Protein AF-A0A497H923-F1 (afdb_monomer_lite)

pLDDT: mean 84.77, std 17.76, range [47.97, 98.25]

Sequence (146 aa):
MKRLTSLCVLVMLLLGALPVISSTEPDKLASDEGIQRIYVIFTSHIDTGFDHPMDEMQQWCKDIIDDAINRCKEYDDFRWTIENIWQLKCWLNKMQEPKKVNELFDLIREGRIDVGAAWDDIYASFLGYEGINRLLYPGKQIEETY

Structure (mmCIF, N/CA/C/O backbone):
data_AF-A0A497H923-F1
#
_entry.id   AF-A0A497H923-F1
#
loop_
_atom_site.group_PDB
_atom_site.id
_atom_site.type_symbol
_atom_site.label_atom_id
_atom_site.label_alt_id
_atom_site.label_comp_id
_atom_site.label_asym_id
_atom_site.label_entity_id
_atom_site.label_seq_id
_atom_site.pdbx_PDB_ins_code
_atom_site.Cartn_x
_atom_site.Cartn_y
_atom_site.Cartn_z
_atom_site.occupancy
_atom_site.B_iso_or_equiv
_atom_site.auth_seq_id
_atom_site.auth_comp_id
_atom_site.auth_asym_id
_atom_site.auth_atom_id
_atom_site.pdbx_PDB_model_num
ATOM 1 N N . MET A 1 1 ? 15.533 -89.797 18.710 1.00 57.50 1 MET A N 1
ATOM 2 C CA . MET A 1 1 ? 15.211 -88.843 17.620 1.00 57.50 1 MET A CA 1
ATOM 3 C C . MET A 1 1 ? 13.724 -88.476 17.521 1.00 57.50 1 MET A C 1
ATOM 5 O O . MET A 1 1 ? 13.453 -87.300 17.366 1.00 57.50 1 MET A O 1
ATOM 9 N N . LYS A 1 2 ? 12.752 -89.392 17.696 1.00 51.22 2 LYS A N 1
ATOM 10 C CA . LYS A 1 2 ? 11.305 -89.058 17.615 1.00 51.22 2 LYS A CA 1
ATOM 11 C C . LYS A 1 2 ? 10.727 -88.215 18.774 1.00 51.22 2 LYS A C 1
ATOM 13 O O . LYS A 1 2 ? 9.666 -87.627 18.623 1.00 51.22 2 LYS A O 1
ATOM 18 N N . ARG A 1 3 ? 11.402 -88.147 19.931 1.00 52.16 3 ARG A N 1
ATOM 19 C CA . ARG A 1 3 ? 10.944 -87.351 21.093 1.00 52.16 3 ARG A CA 1
ATOM 20 C C . ARG A 1 3 ? 11.373 -85.879 21.048 1.00 52.16 3 ARG A C 1
ATOM 22 O O . ARG A 1 3 ? 10.702 -85.049 21.641 1.00 52.16 3 ARG A O 1
ATOM 29 N N . LEU A 1 4 ? 12.442 -85.558 20.314 1.00 49.44 4 LEU A N 1
ATOM 30 C CA . LEU A 1 4 ? 12.930 -84.181 20.174 1.00 49.44 4 LEU A CA 1
ATOM 31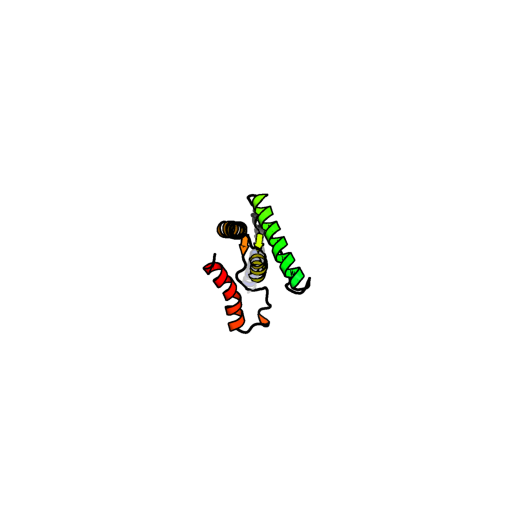 C C . LEU A 1 4 ? 12.114 -83.408 19.125 1.00 49.44 4 LEU A C 1
ATOM 33 O O . LEU A 1 4 ? 11.753 -82.259 19.342 1.00 49.44 4 LEU A O 1
ATOM 37 N N . THR A 1 5 ? 11.726 -84.078 18.036 1.00 51.25 5 THR A N 1
ATOM 38 C CA . THR A 1 5 ? 10.844 -83.509 17.006 1.00 51.25 5 THR A CA 1
ATOM 39 C C . THR A 1 5 ? 9.437 -83.219 17.533 1.00 51.25 5 THR A C 1
ATOM 41 O O . THR A 1 5 ? 8.846 -82.212 17.161 1.00 51.25 5 THR A O 1
ATOM 44 N N . SER A 1 6 ? 8.919 -84.040 18.454 1.00 51.62 6 SER A N 1
ATOM 45 C CA . SER A 1 6 ? 7.596 -83.823 19.058 1.00 51.62 6 SER A CA 1
ATOM 46 C C . SER A 1 6 ? 7.557 -82.626 20.020 1.00 51.62 6 SER A C 1
ATOM 48 O O . SER A 1 6 ? 6.507 -82.008 20.170 1.00 51.62 6 SER A O 1
ATOM 50 N N . LEU A 1 7 ? 8.689 -82.279 20.646 1.00 50.59 7 LEU A N 1
ATOM 51 C CA . LEU A 1 7 ? 8.796 -81.125 21.544 1.00 50.59 7 LEU A CA 1
ATOM 52 C C . LEU A 1 7 ? 8.870 -79.808 20.753 1.00 50.59 7 LEU A C 1
ATOM 54 O O . LEU A 1 7 ? 8.223 -78.833 21.121 1.00 50.59 7 LEU A O 1
ATOM 58 N N . CYS A 1 8 ? 9.586 -79.797 19.623 1.00 52.06 8 CYS A N 1
ATOM 59 C CA . CYS A 1 8 ? 9.678 -78.617 18.759 1.00 52.06 8 CYS A CA 1
ATOM 60 C C . CYS A 1 8 ? 8.332 -78.252 18.111 1.00 52.06 8 CYS A C 1
ATOM 62 O O . CYS A 1 8 ? 8.020 -77.071 17.998 1.00 52.06 8 CYS A O 1
ATOM 64 N N . VAL A 1 9 ? 7.509 -79.240 17.740 1.00 55.53 9 VAL A N 1
ATOM 65 C CA . VAL A 1 9 ? 6.177 -78.987 17.156 1.00 55.53 9 VAL A CA 1
ATOM 66 C C . VAL A 1 9 ? 5.191 -78.453 18.204 1.00 55.53 9 VAL A C 1
ATOM 68 O O . VAL A 1 9 ? 4.413 -77.553 17.902 1.00 55.53 9 VAL A O 1
ATOM 71 N N . LEU A 1 10 ? 5.261 -78.931 19.454 1.00 50.81 10 LEU A N 1
ATOM 72 C CA . LEU A 1 10 ? 4.401 -78.439 20.538 1.00 50.81 10 LEU A CA 1
ATOM 73 C C . LEU A 1 10 ? 4.759 -77.000 20.956 1.00 50.81 10 LEU A C 1
ATOM 75 O O . LEU A 1 10 ? 3.869 -76.196 21.214 1.00 50.81 10 LEU A O 1
ATOM 79 N N . VAL A 1 11 ? 6.052 -76.657 20.972 1.00 55.25 11 VAL A N 1
ATOM 80 C CA . VAL A 1 11 ? 6.526 -75.295 21.275 1.00 55.25 11 VAL A CA 1
ATOM 81 C C . VAL A 1 11 ? 6.145 -74.313 20.162 1.00 55.25 11 VAL A C 1
ATOM 83 O O . VAL A 1 11 ? 5.712 -73.206 20.467 1.00 55.25 11 VAL A O 1
ATOM 86 N N . MET A 1 12 ? 6.201 -74.718 18.886 1.00 53.22 12 MET A N 1
ATOM 87 C CA . MET A 1 12 ? 5.733 -73.864 17.783 1.00 53.22 12 MET A CA 1
ATOM 88 C C . MET A 1 12 ? 4.211 -73.650 17.788 1.00 53.22 12 MET A C 1
ATOM 90 O O . MET A 1 12 ? 3.757 -72.558 17.462 1.00 53.22 12 MET A O 1
ATOM 94 N N . LEU A 1 13 ? 3.421 -74.646 18.204 1.00 52.50 13 LEU A N 1
ATOM 95 C CA . LEU A 1 13 ? 1.963 -74.504 18.334 1.00 52.50 13 LEU A CA 1
ATOM 96 C C . LEU A 1 13 ? 1.551 -73.643 19.541 1.00 52.50 13 LEU A C 1
ATOM 98 O O . LEU A 1 13 ? 0.549 -72.939 19.464 1.00 52.50 13 LEU A O 1
ATOM 102 N N . LEU A 1 14 ? 2.330 -73.646 20.628 1.00 51.44 14 LEU A N 1
ATOM 103 C CA . LEU A 1 14 ? 2.076 -72.808 21.808 1.00 51.44 14 LEU A CA 1
ATOM 104 C C . LEU A 1 14 ? 2.549 -71.352 21.634 1.00 51.44 14 LEU A C 1
ATOM 106 O O . LEU A 1 14 ? 1.973 -70.456 22.241 1.00 51.44 14 LEU A O 1
ATOM 110 N N . LEU A 1 15 ? 3.541 -71.094 20.775 1.00 50.94 15 LEU A N 1
ATOM 111 C CA . LEU A 1 15 ? 3.985 -69.735 20.423 1.00 50.94 15 LEU A CA 1
ATOM 112 C C . LEU A 1 15 ? 3.085 -69.048 19.378 1.00 50.94 15 LEU A C 1
ATOM 114 O O . LEU A 1 15 ? 3.096 -67.825 19.285 1.00 50.94 15 LEU A O 1
ATOM 118 N N . GLY A 1 16 ? 2.289 -69.809 18.618 1.00 48.31 16 GLY A N 1
ATOM 119 C CA . GLY A 1 16 ? 1.352 -69.284 17.614 1.00 48.31 16 GLY A CA 1
ATOM 120 C C . GLY A 1 16 ? -0.028 -68.880 18.148 1.00 48.31 16 GLY A C 1
ATOM 121 O O . GLY A 1 16 ? -0.862 -68.431 17.368 1.00 48.31 16 GLY A O 1
ATOM 122 N N . ALA A 1 17 ? -0.286 -69.048 19.450 1.00 52.94 17 ALA A N 1
ATOM 123 C CA . ALA A 1 17 ? -1.584 -68.786 20.082 1.00 52.94 17 ALA A CA 1
ATOM 124 C C . ALA A 1 17 ? -1.549 -67.632 21.098 1.00 52.94 17 ALA A C 1
ATOM 126 O O . ALA A 1 17 ? -2.431 -67.525 21.950 1.00 52.94 17 ALA A O 1
ATOM 127 N N . LEU A 1 18 ? -0.546 -66.754 21.021 1.00 50.72 18 LEU A N 1
ATOM 128 C CA . LEU A 1 18 ? -0.678 -65.449 21.655 1.00 50.72 18 LEU A CA 1
ATOM 129 C C . LEU A 1 18 ? -1.705 -64.664 20.836 1.00 50.72 18 LEU A C 1
ATOM 131 O O . LEU A 1 18 ? -1.521 -64.551 19.620 1.00 50.72 18 LEU A O 1
ATOM 135 N N . PRO A 1 19 ? -2.783 -64.131 21.442 1.00 50.75 19 PRO A N 1
ATOM 136 C CA . PRO A 1 19 ? -3.566 -63.140 20.739 1.00 50.75 19 PRO A CA 1
ATOM 137 C C . PRO A 1 19 ? -2.570 -62.056 20.348 1.00 50.75 19 PRO A C 1
ATOM 139 O O . PRO A 1 19 ? -1.863 -61.515 21.203 1.00 50.75 19 PRO A O 1
ATOM 142 N N . VAL A 1 20 ? -2.477 -61.768 19.051 1.00 50.72 20 VAL A N 1
ATOM 143 C CA . VAL A 1 20 ? -2.022 -60.453 18.632 1.00 50.72 20 VAL A CA 1
ATOM 144 C C . VAL A 1 20 ? -3.014 -59.533 19.319 1.00 50.72 20 VAL A C 1
ATOM 146 O O . VAL A 1 20 ? -4.157 -59.401 18.882 1.00 50.72 20 VAL A O 1
ATOM 149 N N . ILE A 1 21 ? -2.614 -58.993 20.471 1.00 48.75 21 ILE A N 1
ATOM 150 C CA . ILE A 1 21 ? -3.208 -57.787 21.008 1.00 48.75 21 ILE A CA 1
ATOM 151 C C . ILE A 1 21 ? -2.898 -56.801 19.905 1.00 48.75 21 ILE A C 1
ATOM 153 O O . ILE A 1 21 ? -1.799 -56.260 19.808 1.00 48.75 21 ILE A O 1
ATOM 157 N N . SER A 1 22 ? -3.840 -56.703 18.975 1.00 47.97 22 SER A N 1
ATOM 158 C CA . SER A 1 22 ? -3.916 -55.590 18.077 1.00 47.97 22 SER A CA 1
ATOM 159 C C . SER A 1 22 ? -4.091 -54.430 19.031 1.00 47.97 22 SER A C 1
ATOM 161 O O . SER A 1 22 ? -5.179 -54.180 19.544 1.00 47.97 22 SER A O 1
ATOM 163 N N . SER A 1 23 ? -2.984 -53.769 19.350 1.00 48.94 23 SER A N 1
ATOM 164 C CA . SER A 1 23 ? -3.025 -52.379 19.728 1.00 48.94 23 SER A CA 1
ATOM 165 C C . SER A 1 23 ? -3.499 -51.634 18.482 1.00 48.94 23 SER A C 1
ATOM 167 O O . SER A 1 23 ? -2.758 -50.874 17.871 1.00 48.94 23 SER A O 1
ATOM 169 N N . THR A 1 24 ? -4.767 -51.823 18.117 1.00 50.91 24 THR A N 1
ATOM 170 C CA . THR A 1 24 ? -5.592 -50.680 17.790 1.00 50.91 24 THR A CA 1
ATOM 171 C C . THR A 1 24 ? -5.704 -49.886 19.090 1.00 50.91 24 THR A C 1
ATOM 173 O O . THR A 1 24 ? -6.761 -49.825 19.716 1.00 50.91 24 THR A O 1
ATOM 176 N N . GLU A 1 25 ? -4.594 -49.271 19.519 1.00 53.31 25 GLU A N 1
ATOM 177 C CA . GLU A 1 25 ? -4.766 -47.894 19.931 1.00 53.31 25 GLU A CA 1
ATOM 178 C C . GLU A 1 25 ? -5.457 -47.272 18.724 1.00 53.31 25 GLU A C 1
ATOM 180 O O . GLU A 1 25 ? -4.959 -47.456 17.604 1.00 53.31 25 GLU A O 1
ATOM 185 N N . PRO A 1 26 ? -6.663 -46.705 18.887 1.00 51.12 26 PRO A N 1
ATOM 186 C CA . PRO A 1 26 ? -7.226 -45.934 17.806 1.00 51.12 26 PRO A CA 1
ATOM 187 C C . PRO A 1 26 ? -6.108 -44.987 17.407 1.00 51.12 26 PRO A C 1
ATOM 189 O O . PRO A 1 26 ? -5.573 -44.272 18.261 1.00 51.12 26 PRO A O 1
ATOM 192 N N . ASP A 1 27 ? -5.700 -45.094 16.142 1.00 49.56 27 ASP A N 1
ATOM 193 C CA . ASP A 1 27 ? -4.877 -44.097 15.486 1.00 49.56 27 ASP A CA 1
ATOM 194 C C . ASP A 1 27 ? -5.403 -42.773 16.020 1.00 49.56 27 ASP A C 1
ATOM 196 O O . ASP A 1 27 ? -6.621 -42.561 15.987 1.00 49.56 27 ASP A O 1
ATOM 200 N N . LYS A 1 28 ? -4.555 -42.014 16.718 1.00 48.88 28 LYS A N 1
ATOM 201 C CA . LYS A 1 28 ? -4.961 -40.830 17.479 1.00 48.88 28 LYS A CA 1
ATOM 202 C C . LYS A 1 28 ? -5.327 -39.780 16.432 1.00 48.88 28 LYS A C 1
ATOM 204 O O . LYS A 1 28 ? -4.525 -38.930 16.059 1.00 48.88 28 LYS A O 1
ATOM 209 N N . LEU A 1 29 ? -6.499 -39.978 15.842 1.00 51.66 29 LEU A N 1
ATOM 210 C CA . LEU A 1 29 ? -6.925 -39.430 14.576 1.00 51.66 29 LEU A CA 1
ATOM 211 C C . LEU A 1 29 ? -7.445 -38.044 14.891 1.00 51.66 29 LEU A C 1
ATOM 213 O O . LEU A 1 29 ? -8.611 -37.893 15.226 1.00 51.66 29 LEU A O 1
ATOM 217 N N . ALA A 1 30 ? -6.532 -37.078 14.810 1.00 57.44 30 ALA A N 1
ATOM 218 C CA . ALA A 1 30 ? -6.749 -35.673 15.109 1.00 57.44 30 ALA A CA 1
ATOM 219 C C . ALA A 1 30 ? -7.176 -35.417 16.566 1.00 57.44 30 ALA A C 1
ATOM 221 O O . ALA A 1 30 ? -8.073 -36.033 17.131 1.00 57.44 30 ALA A O 1
ATOM 222 N N . SER A 1 31 ? -6.513 -34.470 17.218 1.00 61.59 31 SER A N 1
ATOM 223 C CA . SER A 1 31 ? -7.076 -33.849 18.411 1.00 61.59 31 SER A CA 1
ATOM 224 C C . SER A 1 31 ? -8.510 -33.391 18.109 1.00 61.59 31 SER A C 1
ATOM 226 O O . SER A 1 31 ? -8.725 -32.701 17.116 1.00 61.59 31 SER A O 1
ATOM 228 N N . ASP A 1 32 ? -9.459 -33.705 18.995 1.00 62.72 32 ASP A N 1
ATOM 229 C CA . ASP A 1 32 ? -10.844 -33.178 19.035 1.00 62.72 32 ASP A CA 1
ATOM 230 C C . ASP A 1 32 ? -10.897 -31.637 19.207 1.00 62.72 32 ASP A C 1
ATOM 232 O O . ASP A 1 32 ? -11.942 -31.005 19.332 1.00 62.72 32 ASP A O 1
ATOM 236 N N . GLU A 1 33 ? -9.731 -30.997 19.206 1.00 68.62 33 GLU A N 1
ATOM 237 C CA . GLU A 1 33 ? -9.550 -29.563 19.105 1.00 68.62 33 GLU A CA 1
ATOM 238 C C . GLU A 1 33 ? -9.857 -29.130 17.669 1.00 68.62 33 GLU A C 1
ATOM 240 O O . GLU A 1 33 ? -8.947 -28.957 16.861 1.00 68.62 33 GLU A O 1
ATOM 245 N N . GLY A 1 34 ? -11.144 -28.985 17.335 1.00 82.38 34 GLY A N 1
ATOM 246 C CA . GLY A 1 34 ? -11.613 -28.430 16.058 1.00 82.38 34 GLY A CA 1
ATOM 247 C C . GLY A 1 34 ? -10.935 -27.101 15.663 1.00 82.38 34 GLY A C 1
ATOM 248 O O . GLY A 1 34 ? -10.060 -26.594 16.360 1.00 82.38 34 GLY A O 1
ATOM 249 N N . ILE A 1 35 ? -11.319 -26.504 14.527 1.00 88.56 35 ILE A N 1
ATOM 250 C CA . ILE A 1 35 ? -10.671 -25.285 13.989 1.00 88.56 35 ILE A CA 1
ATOM 251 C C . ILE A 1 35 ? -10.497 -24.207 15.078 1.00 88.56 35 ILE A C 1
ATOM 253 O O . ILE A 1 35 ? -11.473 -23.643 15.564 1.00 88.56 35 ILE A O 1
ATOM 257 N N . GLN A 1 36 ? -9.240 -23.908 15.429 1.00 91.25 36 GLN A N 1
ATOM 258 C CA . GLN A 1 36 ? -8.902 -23.004 16.537 1.00 91.25 36 GLN A CA 1
ATOM 259 C C . GLN A 1 36 ? -8.972 -21.525 16.147 1.00 91.25 36 GLN A C 1
ATOM 261 O O . GLN A 1 36 ? -9.342 -20.671 16.954 1.00 91.25 36 GLN A O 1
ATOM 266 N N . ARG A 1 37 ? -8.571 -21.195 14.915 1.00 93.25 37 ARG A N 1
ATOM 267 C CA . ARG A 1 37 ? -8.529 -19.813 14.433 1.00 93.25 37 ARG A CA 1
ATOM 268 C C . ARG A 1 37 ? -8.537 -19.749 12.914 1.00 93.25 37 ARG A C 1
ATOM 270 O O . ARG A 1 37 ? -7.826 -20.503 12.257 1.00 93.25 37 ARG A O 1
ATOM 277 N N . ILE A 1 38 ? -9.291 -18.792 12.384 1.00 92.06 38 ILE A N 1
ATOM 278 C CA . ILE A 1 38 ? -9.269 -18.396 10.978 1.00 92.06 38 ILE A CA 1
ATOM 279 C C . ILE A 1 38 ? -8.869 -16.924 10.941 1.00 92.06 38 ILE A C 1
ATOM 281 O O . ILE A 1 38 ? -9.471 -16.104 11.631 1.00 92.06 38 ILE A O 1
ATOM 285 N N . TYR A 1 39 ? -7.842 -16.604 10.159 1.00 90.81 39 TYR A N 1
ATOM 286 C CA . TYR A 1 39 ? -7.469 -15.226 9.864 1.00 90.81 39 TYR A CA 1
ATOM 287 C C . TYR A 1 39 ? -8.119 -14.826 8.547 1.00 90.81 39 TYR A C 1
ATOM 289 O O . TYR A 1 39 ? -7.973 -15.528 7.548 1.00 90.81 39 TYR A O 1
ATOM 297 N N . VAL A 1 40 ? -8.836 -13.708 8.559 1.00 88.62 40 VAL A N 1
ATOM 298 C CA . VAL A 1 40 ? -9.438 -13.121 7.363 1.00 88.62 40 VAL A CA 1
ATOM 299 C C . VAL A 1 40 ? -8.718 -11.809 7.103 1.00 88.62 40 VAL A C 1
ATOM 301 O O . VAL A 1 40 ? -8.671 -10.949 7.979 1.00 88.62 40 VAL A O 1
ATOM 304 N N . ILE A 1 41 ? -8.119 -11.690 5.923 1.00 84.50 41 ILE A N 1
ATOM 305 C CA . ILE A 1 41 ? -7.371 -10.510 5.495 1.00 84.50 41 ILE A CA 1
ATOM 306 C C . ILE A 1 41 ? -8.038 -10.012 4.223 1.00 84.50 41 ILE A C 1
ATOM 308 O O . ILE A 1 41 ? -8.187 -10.771 3.264 1.00 84.50 41 ILE A O 1
ATOM 312 N N . PHE A 1 42 ? -8.459 -8.752 4.228 1.00 86.19 42 PHE A N 1
ATOM 313 C CA . PHE A 1 42 ? -9.001 -8.119 3.037 1.00 86.19 42 PHE A CA 1
ATOM 314 C C . PHE A 1 42 ? -7.848 -7.548 2.221 1.00 86.19 42 PHE A C 1
ATOM 316 O O . PHE A 1 42 ? -7.069 -6.736 2.711 1.00 86.19 42 PHE A O 1
ATOM 323 N N . THR A 1 43 ? -7.753 -7.977 0.971 1.00 85.81 43 THR A N 1
ATOM 324 C CA . THR A 1 43 ? -6.800 -7.454 -0.003 1.00 85.81 43 THR A CA 1
ATOM 325 C C . THR A 1 43 ? -7.475 -7.375 -1.366 1.00 85.81 43 THR A C 1
ATOM 327 O O . THR A 1 43 ? -8.514 -8.004 -1.598 1.00 85.81 43 THR A O 1
ATOM 330 N N . SER A 1 44 ? -6.909 -6.576 -2.256 1.00 86.81 44 SER A N 1
ATOM 331 C CA . SER A 1 44 ? -7.328 -6.473 -3.646 1.00 86.81 44 SER A CA 1
ATOM 332 C C . SER A 1 44 ? -6.082 -6.620 -4.499 1.00 86.81 44 SER A C 1
ATOM 334 O O . SER A 1 44 ? -5.220 -5.752 -4.452 1.00 86.81 44 SER A O 1
ATOM 336 N N . HIS A 1 45 ? -5.998 -7.730 -5.231 1.00 91.19 45 HIS A N 1
ATOM 337 C CA . HIS A 1 45 ? -4.959 -7.927 -6.233 1.00 91.19 45 HIS A CA 1
ATOM 338 C C . HIS A 1 45 ? -5.333 -7.119 -7.468 1.00 91.19 45 HIS A C 1
ATOM 340 O O . HIS A 1 45 ? -6.448 -7.280 -7.975 1.00 91.19 45 HIS A O 1
ATOM 346 N N . ILE A 1 46 ? -4.448 -6.226 -7.899 1.00 87.25 46 ILE A N 1
ATOM 347 C CA . ILE A 1 46 ? -4.704 -5.342 -9.033 1.00 87.25 46 ILE A CA 1
ATOM 348 C C . ILE A 1 46 ? -3.601 -5.543 -10.071 1.00 87.25 46 ILE A C 1
ATOM 350 O O . ILE A 1 46 ? -2.489 -5.037 -9.926 1.00 87.25 46 ILE A O 1
ATOM 354 N N . ASP A 1 47 ? -3.934 -6.240 -11.156 1.00 89.44 47 ASP A N 1
ATOM 355 C CA . ASP A 1 47 ? -2.997 -6.553 -12.231 1.00 89.44 47 ASP A CA 1
ATOM 356 C C . ASP A 1 47 ? -2.709 -5.309 -13.097 1.00 89.44 47 ASP A C 1
ATOM 358 O O . ASP A 1 47 ? -3.422 -4.982 -14.057 1.00 89.44 47 ASP A O 1
ATOM 362 N N . THR A 1 48 ? -1.633 -4.590 -12.759 1.00 86.56 48 THR A N 1
ATOM 363 C CA . THR A 1 48 ? -1.221 -3.350 -13.431 1.00 86.56 48 THR A CA 1
ATOM 364 C C . THR A 1 48 ? -1.070 -3.535 -14.946 1.00 86.56 48 THR A C 1
ATOM 366 O O . THR A 1 48 ? -0.157 -4.199 -15.435 1.00 86.56 48 THR A O 1
ATOM 369 N N . GLY A 1 49 ? -1.957 -2.895 -15.716 1.00 82.25 49 GLY A N 1
ATOM 370 C CA . GLY A 1 49 ? -1.934 -2.924 -17.182 1.00 82.25 49 GLY A CA 1
ATOM 371 C C . GLY A 1 49 ? -2.565 -4.167 -17.821 1.00 82.25 49 GLY A C 1
ATOM 372 O O . GLY A 1 49 ? -2.488 -4.307 -19.042 1.00 82.25 49 GLY A O 1
ATOM 373 N N . PHE A 1 50 ? -3.191 -5.047 -17.033 1.00 86.69 50 PHE A N 1
ATOM 374 C CA . PHE A 1 50 ? -4.002 -6.153 -17.545 1.00 86.69 50 PHE A CA 1
ATOM 375 C C . PHE A 1 50 ? -5.470 -5.744 -17.702 1.00 86.69 50 PHE A C 1
ATOM 377 O O . PHE A 1 50 ? -6.024 -5.860 -18.795 1.00 86.69 50 PHE A O 1
ATOM 384 N N . ASP A 1 51 ? -6.079 -5.226 -16.631 1.00 80.06 51 ASP A N 1
ATOM 385 C CA . ASP A 1 51 ? -7.528 -5.001 -16.591 1.00 80.06 51 ASP A CA 1
ATOM 386 C C . ASP A 1 51 ? -7.968 -3.715 -17.304 1.00 80.06 51 ASP A C 1
ATOM 388 O O . ASP A 1 51 ? -9.021 -3.689 -17.940 1.00 80.06 51 ASP A O 1
ATOM 392 N N . HIS A 1 52 ? -7.188 -2.635 -17.182 1.00 88.12 52 HIS A N 1
ATOM 393 C CA . HIS A 1 52 ? -7.541 -1.309 -17.700 1.00 88.12 52 HIS A CA 1
ATOM 394 C C . HIS A 1 52 ? -6.307 -0.571 -18.254 1.00 88.12 52 HIS A C 1
ATOM 396 O O . HIS A 1 52 ? -5.168 -0.878 -17.880 1.00 88.12 52 HIS A O 1
ATOM 402 N N . PRO A 1 53 ? -6.506 0.448 -19.114 1.00 93.06 53 PRO A N 1
ATOM 403 C CA . PRO A 1 53 ? -5.467 1.412 -19.465 1.00 93.06 53 PRO A CA 1
ATOM 404 C C . PRO A 1 53 ? -4.818 2.073 -18.237 1.00 93.06 53 PRO A C 1
ATOM 406 O O . PRO A 1 53 ? -5.443 2.260 -17.195 1.00 93.06 53 PRO A O 1
ATOM 409 N N . MET A 1 54 ? -3.546 2.464 -18.358 1.00 91.12 54 MET A N 1
ATOM 410 C CA . MET A 1 54 ? -2.741 2.940 -17.220 1.00 91.12 54 MET A CA 1
ATOM 411 C C . MET A 1 54 ? -3.286 4.197 -16.524 1.00 91.12 54 MET A C 1
ATOM 413 O O . MET A 1 54 ? -3.023 4.403 -15.341 1.00 91.12 54 MET A O 1
ATOM 417 N N . ASP A 1 55 ? -3.980 5.075 -17.239 1.00 91.44 55 ASP A N 1
ATOM 418 C CA . ASP A 1 55 ? -4.620 6.273 -16.690 1.00 91.44 55 ASP A CA 1
ATOM 419 C C . ASP A 1 55 ? -5.880 5.937 -15.881 1.00 91.44 55 ASP A C 1
ATOM 421 O O . ASP A 1 55 ? -6.067 6.478 -14.787 1.00 91.44 55 ASP A O 1
ATOM 425 N N . GLU A 1 56 ? -6.685 4.992 -16.366 1.00 93.81 56 GLU A N 1
ATOM 426 C CA . GLU A 1 56 ? -7.831 4.441 -15.637 1.00 93.81 56 GLU A CA 1
ATOM 427 C C . GLU A 1 56 ? -7.376 3.689 -14.379 1.00 93.81 56 GLU A C 1
ATOM 429 O O . GLU A 1 56 ? -7.896 3.932 -13.291 1.00 93.81 56 GLU A O 1
ATOM 434 N N . MET A 1 57 ? -6.324 2.872 -14.485 1.00 92.88 57 MET A N 1
ATOM 435 C CA . MET A 1 57 ? -5.731 2.155 -13.349 1.00 92.88 57 MET A CA 1
ATOM 436 C C . MET A 1 57 ? -5.255 3.099 -12.240 1.00 92.88 57 MET A C 1
ATOM 438 O O . MET A 1 57 ? -5.512 2.860 -11.063 1.00 92.88 57 MET A O 1
ATOM 442 N N . GLN A 1 58 ? -4.592 4.205 -12.593 1.00 93.81 58 GLN A N 1
ATOM 443 C CA . GLN A 1 58 ? -4.165 5.210 -11.612 1.00 93.81 58 GLN A CA 1
ATOM 444 C C . GLN A 1 58 ? -5.351 5.832 -10.874 1.00 93.81 58 GLN A C 1
ATOM 446 O O . GLN A 1 58 ? -5.243 6.168 -9.693 1.00 93.81 58 GLN A O 1
ATOM 451 N N . GLN A 1 59 ? -6.465 6.052 -11.578 1.00 94.50 59 GLN A N 1
ATOM 452 C CA . GLN A 1 59 ? -7.687 6.553 -10.963 1.00 94.50 59 GLN A CA 1
ATOM 453 C C . GLN A 1 59 ? -8.300 5.500 -10.038 1.00 94.50 59 GLN A C 1
ATOM 455 O O . GLN A 1 59 ? -8.626 5.819 -8.898 1.00 94.50 59 GLN A O 1
ATOM 460 N N . TRP A 1 60 ? -8.347 4.244 -10.473 1.00 93.81 60 TRP A N 1
ATOM 461 C CA . TRP A 1 60 ? -8.852 3.144 -9.662 1.00 93.81 60 TRP A CA 1
AT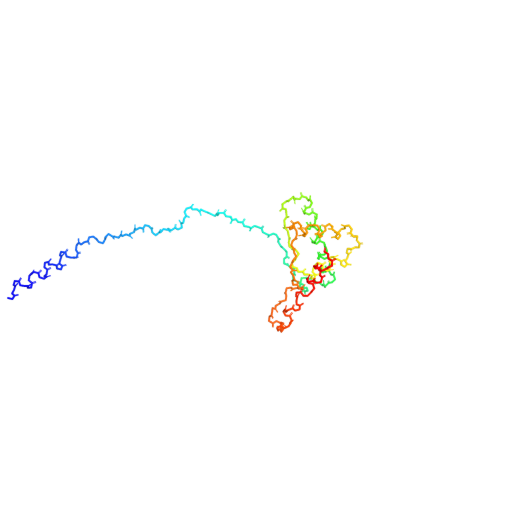OM 462 C C . TRP A 1 60 ? -8.036 2.933 -8.378 1.00 93.81 60 TRP A C 1
ATOM 464 O O . TRP A 1 60 ? -8.622 2.830 -7.303 1.00 93.81 60 TRP A O 1
ATOM 474 N N . CYS A 1 61 ? -6.700 2.986 -8.450 1.00 94.50 61 CYS A N 1
ATOM 475 C CA . CYS A 1 61 ? -5.826 2.936 -7.270 1.00 94.50 61 CYS A CA 1
ATOM 476 C C . CYS A 1 61 ? -6.176 4.032 -6.261 1.00 94.50 61 CYS A C 1
ATOM 478 O O . CYS A 1 61 ? -6.192 3.801 -5.054 1.00 94.50 61 CYS A O 1
ATOM 480 N N . LYS A 1 62 ? -6.475 5.241 -6.749 1.00 95.50 62 LYS A N 1
ATOM 481 C CA . LYS A 1 62 ? -6.886 6.330 -5.869 1.00 95.50 62 LYS A CA 1
ATOM 482 C C . LYS A 1 62 ? -8.213 5.996 -5.180 1.00 95.50 62 LYS A C 1
ATOM 484 O O . LYS A 1 62 ? -8.337 6.153 -3.969 1.00 95.50 62 LYS A O 1
ATOM 489 N N . ASP A 1 63 ? -9.195 5.560 -5.956 1.00 95.75 63 ASP A N 1
ATOM 490 C CA . ASP A 1 63 ? -10.560 5.377 -5.469 1.00 95.75 63 ASP A CA 1
ATOM 491 C C . ASP A 1 63 ? -10.668 4.192 -4.496 1.00 95.75 63 ASP A C 1
ATOM 493 O O . ASP A 1 63 ? -11.332 4.313 -3.470 1.00 95.75 63 ASP A O 1
ATOM 497 N N . ILE A 1 64 ? -9.935 3.097 -4.728 1.00 95.75 64 ILE A N 1
ATOM 498 C CA . ILE A 1 64 ? -9.920 1.956 -3.801 1.00 95.75 64 ILE A CA 1
ATOM 499 C C . ILE A 1 64 ? -9.226 2.287 -2.470 1.00 95.75 64 ILE A C 1
ATOM 501 O O . ILE A 1 64 ? -9.680 1.845 -1.414 1.00 95.75 64 ILE A O 1
ATOM 505 N N . ILE A 1 65 ? -8.169 3.107 -2.493 1.00 97.25 65 ILE A N 1
ATOM 506 C CA . ILE A 1 65 ? -7.492 3.566 -1.272 1.00 97.25 65 ILE A CA 1
ATOM 507 C C . ILE A 1 65 ? -8.387 4.545 -0.499 1.00 97.25 65 ILE A C 1
ATOM 509 O O . ILE A 1 65 ? -8.488 4.436 0.722 1.00 97.25 65 ILE A O 1
ATOM 513 N N . ASP A 1 66 ? -9.089 5.457 -1.180 1.00 97.88 66 ASP A N 1
ATOM 514 C CA . ASP A 1 66 ? -10.075 6.335 -0.533 1.00 97.88 66 ASP A CA 1
ATOM 515 C C . ASP A 1 66 ? -11.196 5.531 0.136 1.00 97.88 66 ASP A C 1
ATOM 517 O O . ASP A 1 66 ? -11.584 5.823 1.272 1.00 97.88 66 ASP A O 1
ATOM 521 N N . ASP A 1 67 ? -11.692 4.494 -0.536 1.00 97.12 67 ASP A N 1
ATOM 522 C CA . ASP A 1 67 ? -12.688 3.588 0.024 1.00 97.12 67 ASP A CA 1
ATOM 523 C C . ASP A 1 67 ? -12.147 2.837 1.243 1.00 97.12 67 ASP A C 1
ATOM 525 O O . ASP A 1 67 ? -12.837 2.765 2.261 1.00 97.12 67 ASP A O 1
ATOM 529 N N . ALA A 1 68 ? -10.909 2.337 1.198 1.00 97.00 68 ALA A N 1
ATOM 530 C CA . ALA A 1 68 ? -10.273 1.686 2.341 1.00 97.00 68 ALA A CA 1
ATOM 531 C C . ALA A 1 68 ? -10.143 2.637 3.545 1.00 97.00 68 ALA A C 1
ATOM 533 O O . ALA A 1 68 ? -10.521 2.270 4.658 1.00 97.00 68 ALA A O 1
ATOM 534 N N . ILE A 1 69 ? -9.703 3.881 3.324 1.00 97.62 69 ILE A N 1
ATOM 535 C CA . ILE A 1 69 ? -9.635 4.924 4.360 1.00 97.62 69 ILE A CA 1
ATOM 536 C C . ILE A 1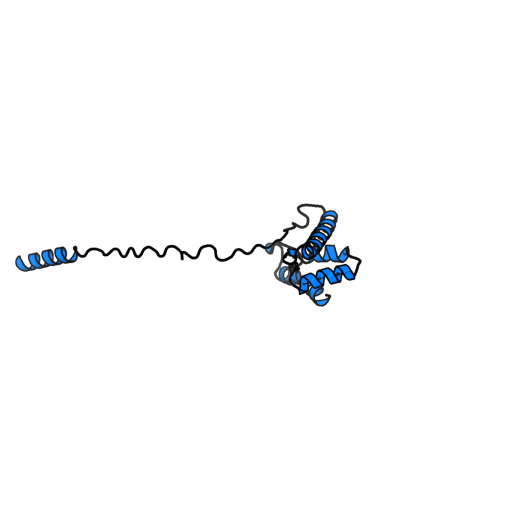 69 ? -11.026 5.187 4.958 1.00 97.62 69 ILE A C 1
ATOM 538 O O . ILE A 1 69 ? -11.188 5.261 6.178 1.00 97.62 69 ILE A O 1
ATOM 542 N N . ASN A 1 70 ? -12.057 5.306 4.117 1.00 97.81 70 ASN A N 1
ATOM 543 C CA . ASN A 1 70 ? -13.428 5.509 4.582 1.00 97.81 70 ASN A CA 1
ATOM 544 C C . ASN A 1 70 ? -13.940 4.308 5.389 1.00 97.81 70 ASN A C 1
ATOM 546 O O . ASN A 1 70 ? -14.585 4.499 6.419 1.00 97.81 70 ASN A O 1
ATOM 550 N N . ARG A 1 71 ? -13.602 3.079 4.986 1.00 97.25 71 ARG A N 1
ATOM 551 C CA . ARG A 1 71 ? -13.952 1.862 5.731 1.00 97.25 71 ARG A CA 1
ATOM 552 C C . ARG A 1 71 ? -13.229 1.778 7.069 1.00 97.25 71 ARG A C 1
ATOM 554 O O . ARG A 1 71 ? -13.848 1.365 8.043 1.00 97.25 71 ARG A O 1
ATOM 561 N N . CYS A 1 72 ? -11.985 2.247 7.162 1.00 96.88 72 CYS A N 1
ATOM 562 C CA . CYS A 1 72 ? -11.289 2.370 8.444 1.00 96.88 72 CYS A CA 1
ATOM 563 C C . CYS A 1 72 ? -11.989 3.327 9.424 1.00 96.88 72 CYS A C 1
ATOM 565 O O . CYS A 1 72 ? -11.907 3.099 10.628 1.00 96.88 72 CYS A O 1
ATOM 567 N N . LYS A 1 73 ? -12.682 4.365 8.931 1.00 96.1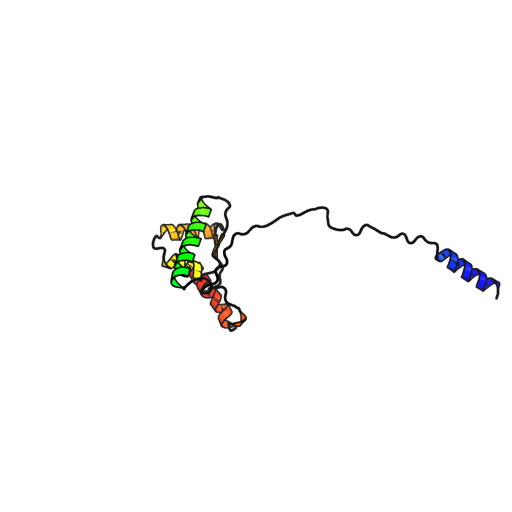9 73 LYS A N 1
ATOM 568 C CA . LYS A 1 73 ? -13.489 5.280 9.766 1.00 96.19 73 LYS A CA 1
ATOM 569 C C . LYS A 1 73 ? -14.836 4.707 10.170 1.00 96.19 73 LYS A C 1
ATOM 571 O O . LYS A 1 73 ? -15.366 5.070 11.212 1.00 96.19 73 LYS A O 1
ATOM 576 N N . GLU A 1 74 ? -15.432 3.917 9.286 1.00 97.69 74 GLU A N 1
ATOM 577 C CA . GLU A 1 74 ? -16.748 3.318 9.501 1.00 97.69 74 GLU A CA 1
ATOM 578 C C . GLU A 1 74 ? -16.664 2.120 10.457 1.00 97.69 74 GLU A C 1
ATOM 580 O O . GLU A 1 74 ? -17.569 1.910 11.262 1.00 97.69 74 GLU A O 1
ATOM 585 N N . TYR A 1 75 ? -15.562 1.368 10.396 1.00 96.31 75 TYR A N 1
ATOM 586 C CA . TYR A 1 75 ? -15.358 0.131 11.141 1.00 96.31 75 TYR A CA 1
ATOM 587 C C . TYR A 1 75 ? -14.009 0.150 11.874 1.00 96.31 75 TYR A C 1
ATOM 589 O O . TYR A 1 75 ? -12.951 0.140 11.241 1.00 96.31 75 TYR A O 1
ATOM 597 N N . ASP A 1 76 ? -14.030 0.114 13.209 1.00 93.94 76 ASP A N 1
ATOM 598 C CA . ASP A 1 76 ? -12.837 0.200 14.076 1.00 93.94 76 ASP A CA 1
ATOM 599 C C . ASP A 1 76 ? -11.868 -0.997 13.965 1.00 93.94 76 ASP A C 1
ATOM 601 O O . ASP A 1 76 ? -10.727 -0.925 14.425 1.00 93.94 76 ASP A O 1
ATOM 605 N N . ASP A 1 77 ? -12.285 -2.106 13.359 1.00 93.19 77 ASP A N 1
ATOM 606 C CA . ASP A 1 77 ? -11.503 -3.341 13.227 1.00 93.19 77 ASP A CA 1
ATOM 607 C C . ASP A 1 77 ? -11.095 -3.669 11.782 1.00 93.19 77 ASP A C 1
ATOM 609 O O . ASP A 1 77 ? -10.297 -4.583 11.562 1.00 93.19 77 ASP A O 1
ATOM 613 N N . PHE A 1 78 ? -11.586 -2.911 10.800 1.00 95.38 78 PHE A N 1
ATOM 614 C CA . PHE A 1 78 ? -11.287 -3.119 9.384 1.00 95.38 78 PHE A CA 1
ATOM 615 C C . PHE A 1 78 ? -9.779 -3.049 9.085 1.00 95.38 78 PHE A C 1
ATOM 617 O O . PHE A 1 78 ? -9.070 -2.141 9.512 1.00 95.38 78 PHE A O 1
ATOM 624 N N . ARG A 1 79 ? -9.247 -3.995 8.325 1.00 95.81 79 ARG A N 1
ATOM 625 C CA . ARG A 1 79 ? -7.845 -3.956 7.903 1.00 95.81 79 ARG A CA 1
ATOM 626 C C . ARG A 1 79 ? -7.774 -4.208 6.422 1.00 95.81 79 ARG A C 1
ATOM 628 O O . ARG A 1 79 ? -8.515 -5.047 5.915 1.00 95.81 79 ARG A O 1
ATOM 635 N N . TRP A 1 80 ? -6.888 -3.488 5.758 1.00 96.81 80 TRP A N 1
ATOM 636 C CA . TRP A 1 80 ? -6.684 -3.629 4.328 1.00 96.81 80 TRP A CA 1
ATOM 637 C C . TRP A 1 80 ? -5.222 -3.386 3.973 1.00 96.81 80 TRP A C 1
ATOM 639 O O . TRP A 1 80 ? -4.479 -2.782 4.744 1.00 96.81 80 TRP A O 1
ATOM 649 N N . THR A 1 81 ? -4.800 -3.876 2.818 1.00 95.81 81 THR A N 1
ATOM 650 C CA . THR A 1 81 ? -3.418 -3.766 2.362 1.00 95.81 81 THR A CA 1
ATOM 651 C C . THR A 1 81 ? -3.390 -3.045 1.026 1.00 95.81 81 THR A C 1
ATOM 653 O O . THR A 1 81 ? -4.012 -3.505 0.073 1.00 95.81 81 THR A O 1
ATOM 656 N N . ILE A 1 82 ? -2.635 -1.947 0.958 1.00 96.38 82 ILE A N 1
ATOM 657 C CA . ILE A 1 82 ? -2.162 -1.399 -0.312 1.00 96.38 82 ILE A CA 1
ATOM 658 C C . ILE A 1 82 ? -1.107 -2.373 -0.821 1.00 96.38 82 ILE A C 1
ATOM 660 O O . ILE A 1 82 ? -0.066 -2.553 -0.188 1.00 96.38 82 ILE A O 1
ATOM 664 N N . GLU A 1 83 ? -1.390 -3.032 -1.934 1.00 94.69 83 GLU A N 1
ATOM 665 C CA . GLU A 1 83 ? -0.621 -4.188 -2.388 1.00 94.69 83 GLU A CA 1
ATOM 666 C C . GLU A 1 83 ? 0.841 -3.845 -2.684 1.00 94.69 83 GLU A C 1
ATOM 668 O O . GLU A 1 83 ? 1.741 -4.593 -2.304 1.00 94.69 83 GLU A O 1
ATOM 673 N N . ASN A 1 84 ? 1.091 -2.687 -3.298 1.00 95.56 84 ASN A N 1
ATOM 674 C CA . ASN A 1 84 ? 2.431 -2.281 -3.697 1.00 95.56 84 ASN A CA 1
ATOM 675 C C . ASN A 1 84 ? 2.630 -0.753 -3.694 1.00 95.56 84 ASN A C 1
ATOM 677 O O . ASN A 1 84 ? 1.696 0.048 -3.585 1.00 95.56 84 ASN A O 1
ATOM 681 N N . ILE A 1 85 ? 3.890 -0.326 -3.804 1.00 97.12 85 ILE A N 1
ATOM 682 C CA . ILE A 1 85 ? 4.268 1.091 -3.741 1.00 97.12 85 ILE A CA 1
ATOM 683 C C . ILE A 1 85 ? 3.768 1.877 -4.954 1.00 97.12 85 ILE A C 1
ATOM 685 O O . ILE A 1 85 ? 3.515 3.078 -4.831 1.00 97.12 85 ILE A O 1
ATOM 689 N N . TRP A 1 86 ? 3.614 1.250 -6.122 1.00 96.12 86 TRP A N 1
ATOM 690 C CA . TRP A 1 86 ? 3.077 1.926 -7.298 1.00 96.12 86 TRP A CA 1
ATOM 691 C C . TRP A 1 86 ? 1.646 2.419 -7.050 1.00 96.12 86 TRP A C 1
ATOM 693 O O . TRP A 1 86 ? 1.370 3.597 -7.298 1.00 96.12 86 TRP A O 1
ATOM 703 N N . GLN A 1 87 ? 0.776 1.591 -6.460 1.00 95.88 87 GLN A N 1
ATOM 704 C CA . GLN A 1 87 ? -0.584 1.986 -6.067 1.00 95.88 87 GLN A CA 1
ATOM 705 C C . GLN A 1 87 ? -0.573 3.168 -5.083 1.00 95.88 87 GLN A C 1
ATOM 707 O O . GLN A 1 87 ? -1.259 4.172 -5.305 1.00 95.88 87 GLN A O 1
ATOM 712 N N . LEU A 1 88 ? 0.269 3.103 -4.041 1.00 97.19 88 LEU A N 1
ATOM 713 C CA . LEU A 1 88 ? 0.425 4.200 -3.079 1.00 97.19 88 LEU A CA 1
ATOM 714 C C . LEU A 1 88 ? 0.887 5.494 -3.766 1.00 97.19 88 LEU A C 1
ATOM 716 O O . LEU A 1 88 ? 0.340 6.566 -3.503 1.00 97.19 88 LEU A O 1
ATOM 720 N N . LYS A 1 89 ? 1.858 5.421 -4.686 1.00 96.88 89 LYS A N 1
ATOM 721 C CA . LYS A 1 89 ? 2.310 6.600 -5.441 1.00 96.88 89 LYS A CA 1
ATOM 722 C C . LYS A 1 89 ? 1.217 7.162 -6.345 1.00 96.88 89 LYS A C 1
ATOM 724 O O . LYS A 1 89 ? 1.128 8.381 -6.467 1.00 96.88 89 LYS A O 1
ATOM 729 N N . CYS A 1 90 ? 0.375 6.326 -6.953 1.00 95.81 90 CYS A N 1
ATOM 730 C CA . CYS A 1 90 ? -0.765 6.799 -7.743 1.00 95.81 90 CYS A CA 1
ATOM 731 C C . CYS A 1 90 ? -1.724 7.641 -6.895 1.00 95.81 90 CYS A C 1
ATOM 733 O O . CYS A 1 90 ? -2.135 8.722 -7.326 1.00 95.81 90 CYS A O 1
ATOM 735 N N . TRP A 1 91 ? -2.018 7.190 -5.672 1.00 97.75 91 TRP A N 1
ATOM 736 C CA . TRP A 1 91 ? -2.837 7.945 -4.726 1.00 97.75 91 TRP A CA 1
ATOM 737 C C . TRP A 1 91 ? -2.148 9.243 -4.282 1.00 97.75 91 TRP A C 1
ATOM 739 O O . TRP A 1 91 ? -2.732 10.318 -4.419 1.00 97.75 91 TRP A O 1
ATOM 749 N N . LEU A 1 92 ? -0.878 9.181 -3.856 1.00 97.44 92 LEU A N 1
ATOM 750 C CA . LEU A 1 92 ? -0.110 10.358 -3.414 1.00 97.44 92 LEU A CA 1
ATOM 751 C C . LEU A 1 92 ? 0.010 11.429 -4.505 1.00 97.44 92 LEU A C 1
ATOM 753 O O . LEU A 1 92 ? -0.125 12.615 -4.222 1.00 97.44 92 LEU A O 1
ATOM 757 N N . ASN A 1 93 ? 0.213 11.026 -5.761 1.00 95.94 93 ASN A N 1
ATOM 758 C CA . ASN A 1 93 ? 0.318 11.955 -6.889 1.00 95.94 93 ASN A CA 1
ATOM 759 C C . ASN A 1 93 ? -0.998 12.692 -7.180 1.00 95.94 93 ASN A C 1
ATOM 761 O O . ASN A 1 93 ? 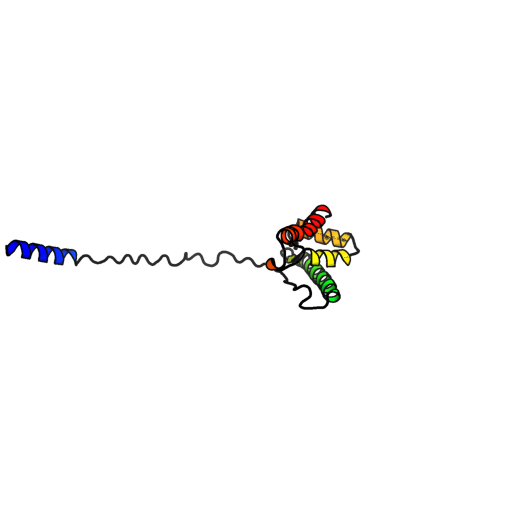-0.979 13.792 -7.735 1.00 95.94 93 ASN A O 1
ATOM 765 N N . LYS A 1 94 ? -2.143 12.090 -6.838 1.00 96.00 94 LYS A N 1
ATOM 766 C CA . LYS A 1 94 ? -3.470 12.687 -7.031 1.00 96.00 94 LYS A CA 1
ATOM 767 C C . LYS A 1 94 ? -3.967 13.435 -5.789 1.00 96.00 94 LYS A C 1
ATOM 769 O O . LYS A 1 94 ? -4.808 14.324 -5.930 1.00 96.00 94 LYS A O 1
ATOM 774 N N . MET A 1 95 ? -3.467 13.116 -4.594 1.00 96.38 95 MET A N 1
ATOM 775 C CA . MET A 1 95 ? -3.917 13.733 -3.347 1.00 96.38 95 MET A CA 1
ATOM 776 C C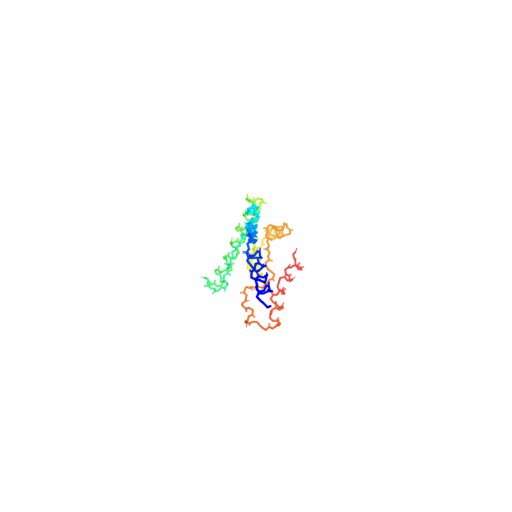 . MET A 1 95 ? -3.158 15.030 -3.037 1.00 96.38 95 MET A C 1
ATOM 778 O O . MET A 1 95 ? -2.016 15.021 -2.591 1.00 96.38 95 MET A O 1
ATOM 782 N N . GLN A 1 96 ? -3.825 16.171 -3.219 1.00 91.81 96 GLN A N 1
ATOM 783 C CA . GLN A 1 96 ? -3.231 17.494 -2.969 1.00 91.81 96 GLN A CA 1
ATOM 784 C C . GLN A 1 96 ? -3.435 18.015 -1.537 1.00 91.81 96 GLN A C 1
ATOM 786 O O . GLN A 1 96 ? -2.895 19.059 -1.181 1.00 91.81 96 GLN A O 1
ATOM 791 N N . GLU A 1 97 ? -4.220 17.319 -0.712 1.00 96.56 97 GLU A N 1
ATOM 792 C CA . GLU A 1 97 ? -4.581 17.760 0.638 1.00 96.56 97 GLU A CA 1
ATOM 793 C C . GLU A 1 97 ? -3.661 17.120 1.692 1.00 96.56 97 GLU A C 1
ATOM 795 O O . GLU A 1 97 ? -3.810 15.931 1.982 1.00 96.56 97 GLU A O 1
ATOM 800 N N . PRO A 1 98 ? -2.771 17.884 2.361 1.00 95.75 98 PRO A N 1
ATOM 801 C CA . PRO A 1 98 ? -1.825 17.314 3.328 1.00 95.75 98 PRO A CA 1
ATOM 802 C C . PRO A 1 98 ? -2.503 16.592 4.494 1.00 95.75 98 PRO A C 1
ATOM 804 O O . PRO A 1 98 ? -1.981 15.615 5.018 1.00 95.75 98 PRO A O 1
ATOM 807 N N . LYS A 1 99 ? -3.701 17.044 4.887 1.00 97.12 99 LYS A N 1
ATOM 808 C CA . LYS A 1 99 ? -4.485 16.397 5.946 1.00 97.12 99 LYS A CA 1
ATOM 809 C C . LYS A 1 99 ? -4.875 14.968 5.580 1.00 97.12 99 LYS A C 1
ATOM 811 O O . LYS A 1 99 ? -4.810 14.105 6.440 1.00 97.12 99 LYS A O 1
ATOM 816 N N . LYS A 1 100 ? -5.255 14.729 4.323 1.00 97.56 100 LYS A N 1
ATOM 817 C CA . LYS A 1 100 ? -5.625 13.399 3.829 1.00 97.56 100 LYS A CA 1
ATOM 818 C C . LYS A 1 100 ? -4.424 12.474 3.765 1.00 97.56 100 LYS A C 1
ATOM 820 O O . LYS A 1 100 ? -4.530 11.316 4.142 1.00 97.56 100 LYS A O 1
ATOM 825 N N . VAL A 1 101 ? -3.279 13.002 3.342 1.00 98.12 101 VAL A N 1
ATOM 826 C CA . VAL A 1 101 ? -2.019 12.253 3.346 1.00 98.12 101 VAL A CA 1
ATOM 827 C C . VAL A 1 101 ? -1.661 11.826 4.770 1.00 98.12 101 VAL A C 1
ATOM 829 O O . VAL A 1 101 ? -1.438 10.645 5.008 1.00 98.12 101 VAL A O 1
ATOM 832 N N . ASN A 1 102 ? -1.694 12.755 5.730 1.00 97.69 102 ASN A N 1
ATOM 833 C CA . ASN A 1 102 ? -1.427 12.435 7.134 1.00 97.69 102 ASN A CA 1
ATOM 834 C C . ASN A 1 102 ? -2.400 11.386 7.681 1.00 97.69 102 ASN A C 1
ATOM 836 O O . ASN A 1 102 ? -1.964 10.464 8.354 1.00 97.69 102 ASN A O 1
ATOM 840 N N . GLU A 1 103 ? -3.684 11.497 7.339 1.00 97.88 103 GLU A N 1
ATOM 841 C CA . GLU A 1 103 ? -4.724 10.546 7.738 1.00 97.88 103 GLU A CA 1
ATOM 842 C C . GLU A 1 103 ? -4.409 9.113 7.271 1.00 97.88 103 GLU A C 1
ATOM 844 O O . GLU A 1 103 ? -4.492 8.173 8.057 1.00 97.88 103 GLU A O 1
ATOM 849 N N . LEU A 1 104 ? -3.983 8.940 6.014 1.00 98.25 104 LEU A N 1
ATOM 850 C CA . LEU A 1 104 ? -3.553 7.636 5.505 1.00 98.25 104 LEU A CA 1
ATOM 851 C C . LEU A 1 104 ? -2.327 7.109 6.267 1.00 98.25 104 LEU A C 1
ATOM 853 O O . LEU A 1 104 ? -2.308 5.953 6.681 1.00 98.25 104 LEU A O 1
ATOM 857 N N . PHE A 1 105 ? -1.308 7.942 6.484 1.00 98.19 105 PHE A N 1
ATOM 858 C CA . PHE A 1 105 ? -0.102 7.510 7.199 1.00 98.19 105 PHE A CA 1
ATOM 859 C C . PHE A 1 105 ? -0.333 7.267 8.697 1.00 98.19 105 PHE A C 1
ATOM 861 O O . PHE A 1 105 ? 0.366 6.443 9.285 1.00 98.19 105 PHE A O 1
ATOM 868 N N . ASP A 1 106 ? -1.317 7.924 9.314 1.00 98.25 106 ASP A N 1
ATOM 869 C CA . ASP A 1 106 ? -1.793 7.586 10.658 1.00 98.25 106 ASP A CA 1
ATOM 870 C C . ASP A 1 106 ? -2.354 6.158 10.673 1.00 98.25 106 ASP A C 1
ATOM 872 O O . ASP A 1 106 ? -1.885 5.331 11.455 1.00 98.25 106 ASP A O 1
ATOM 876 N N . LEU A 1 107 ? -3.247 5.824 9.732 1.00 98.25 107 LEU A N 1
ATOM 877 C CA . LEU A 1 107 ? -3.792 4.468 9.588 1.00 98.25 107 LEU A CA 1
ATOM 878 C C . LEU A 1 107 ? -2.700 3.420 9.329 1.00 98.25 107 LEU A C 1
ATOM 880 O O . LEU A 1 107 ? -2.796 2.300 9.837 1.00 98.25 107 LEU A O 1
ATOM 884 N N . ILE A 1 108 ? -1.651 3.776 8.581 1.00 97.81 108 ILE A N 1
ATOM 885 C CA . ILE A 1 108 ? -0.500 2.893 8.353 1.00 97.81 108 ILE A CA 1
ATOM 886 C C . ILE A 1 108 ? 0.282 2.658 9.647 1.00 97.81 108 ILE A C 1
ATOM 888 O O . ILE A 1 108 ? 0.549 1.515 10.015 1.00 97.81 108 ILE A O 1
ATOM 892 N N . ARG A 1 109 ? 0.601 3.719 10.395 1.00 97.38 109 ARG A N 1
ATOM 893 C CA . ARG A 1 109 ? 1.317 3.609 11.678 1.00 97.38 109 ARG A CA 1
ATOM 894 C C . ARG A 1 109 ? 0.523 2.848 12.741 1.00 97.38 109 ARG A C 1
ATOM 896 O O . ARG A 1 109 ? 1.114 2.180 13.585 1.00 97.38 109 ARG A O 1
ATOM 903 N N . GLU A 1 110 ? -0.802 2.920 12.690 1.00 97.25 110 GLU A N 1
ATOM 904 C CA . GLU A 1 110 ? -1.712 2.155 13.548 1.00 97.25 110 GLU A CA 1
ATOM 905 C C . GLU A 1 110 ? -1.883 0.687 13.103 1.00 97.25 110 GLU A C 1
ATOM 907 O O . GLU A 1 110 ? -2.509 -0.113 13.806 1.00 97.25 110 GLU A O 1
ATOM 912 N N . GLY A 1 111 ? -1.346 0.309 11.937 1.00 96.06 111 GLY A N 1
ATOM 913 C CA . GLY A 1 111 ? -1.507 -1.017 11.336 1.00 96.06 111 GLY A CA 1
ATOM 914 C C . GLY A 1 111 ? -2.930 -1.294 10.838 1.00 96.06 111 GLY A C 1
ATOM 915 O O . GLY A 1 111 ? -3.323 -2.451 10.680 1.00 96.06 111 GLY A O 1
ATOM 916 N N . ARG A 1 112 ? -3.747 -0.252 10.652 1.00 96.75 112 ARG A N 1
ATOM 917 C CA . ARG A 1 112 ? -5.087 -0.352 10.055 1.00 96.75 112 ARG A CA 1
ATOM 918 C C . ARG A 1 112 ? -5.008 -0.540 8.544 1.00 96.75 112 ARG A C 1
ATOM 920 O O . ARG A 1 112 ? -5.855 -1.232 7.982 1.00 96.75 112 ARG A O 1
ATOM 927 N N . ILE A 1 113 ? -3.987 0.038 7.917 1.00 97.38 113 ILE A N 1
ATOM 928 C CA . ILE A 1 113 ? -3.647 -0.175 6.513 1.00 97.38 113 ILE A CA 1
ATOM 929 C C . ILE A 1 113 ? -2.189 -0.629 6.432 1.00 97.38 113 ILE A C 1
ATOM 931 O O . ILE A 1 113 ? -1.312 0.056 6.936 1.00 97.38 113 ILE A O 1
ATOM 935 N N . ASP A 1 114 ? -1.921 -1.758 5.788 1.00 96.19 114 ASP A N 1
ATOM 936 C CA . ASP A 1 114 ? -0.549 -2.180 5.475 1.00 96.19 114 ASP A CA 1
ATOM 937 C C . ASP A 1 114 ? -0.156 -1.750 4.058 1.00 96.19 114 ASP A C 1
ATOM 939 O O . ASP A 1 114 ? -1.017 -1.510 3.210 1.00 96.19 114 ASP A O 1
ATOM 943 N N . VAL A 1 115 ? 1.149 -1.671 3.786 1.00 96.38 115 VAL A N 1
ATOM 944 C CA . VAL A 1 115 ? 1.684 -1.339 2.457 1.00 96.38 115 VAL A CA 1
ATOM 945 C C . VAL A 1 115 ? 2.750 -2.351 2.056 1.00 96.38 115 VAL A C 1
ATOM 947 O O . VAL A 1 115 ? 3.738 -2.537 2.771 1.00 96.38 115 VAL A O 1
ATOM 950 N N . GLY A 1 116 ? 2.585 -2.987 0.898 1.00 95.25 116 GLY A N 1
ATOM 951 C CA . GLY A 1 116 ? 3.624 -3.834 0.322 1.00 95.25 116 GLY A CA 1
ATOM 952 C C . GLY A 1 116 ? 4.850 -3.019 -0.093 1.00 95.25 116 GLY A C 1
ATOM 953 O O . GLY A 1 116 ? 4.742 -1.962 -0.709 1.00 95.25 116 GLY A O 1
ATOM 954 N N . ALA A 1 117 ? 6.043 -3.509 0.251 1.00 94.50 117 ALA A N 1
ATOM 955 C CA . ALA A 1 117 ? 7.294 -2.763 0.077 1.00 94.50 117 ALA A CA 1
ATOM 956 C C . ALA A 1 117 ? 7.830 -2.743 -1.367 1.00 94.50 117 ALA A C 1
ATOM 958 O O . ALA A 1 117 ? 8.692 -1.923 -1.697 1.00 94.50 117 ALA A O 1
ATOM 959 N N . ALA A 1 118 ? 7.372 -3.666 -2.214 1.00 95.38 118 ALA A N 1
ATOM 960 C CA . ALA A 1 118 ? 7.808 -3.764 -3.600 1.00 95.38 118 ALA A CA 1
ATOM 961 C C . ALA A 1 118 ? 7.160 -2.679 -4.468 1.00 95.38 118 ALA A C 1
ATOM 963 O O . ALA A 1 118 ? 6.061 -2.206 -4.190 1.00 95.38 118 ALA A O 1
ATOM 964 N N . TRP A 1 119 ? 7.853 -2.288 -5.537 1.00 95.31 119 TRP A N 1
ATOM 965 C CA . TRP A 1 119 ? 7.339 -1.340 -6.519 1.00 95.31 119 TRP A CA 1
ATOM 966 C C . TRP A 1 119 ? 6.010 -1.797 -7.125 1.00 95.31 119 TRP A C 1
ATOM 968 O O . TRP A 1 119 ? 5.072 -1.014 -7.143 1.00 95.31 119 TRP A O 1
ATOM 978 N N . ASP A 1 120 ? 5.955 -3.038 -7.600 1.00 93.75 120 ASP A N 1
ATOM 979 C CA . ASP A 1 120 ? 4.812 -3.658 -8.275 1.00 93.75 120 ASP A CA 1
ATOM 980 C C . ASP A 1 120 ? 4.980 -5.189 -8.219 1.00 93.75 120 ASP A C 1
ATOM 982 O O . ASP A 1 120 ? 6.068 -5.679 -7.874 1.00 93.75 120 ASP A O 1
ATOM 986 N N . ASP A 1 121 ? 3.950 -5.941 -8.602 1.00 91.44 121 ASP A N 1
ATOM 987 C CA . ASP A 1 121 ? 3.918 -7.410 -8.557 1.00 91.44 121 ASP A CA 1
ATOM 988 C C . ASP A 1 121 ? 4.552 -8.038 -9.803 1.00 91.44 121 ASP A C 1
ATOM 990 O O . ASP A 1 121 ? 3.925 -8.680 -10.647 1.00 91.44 121 ASP A O 1
ATOM 994 N N . ILE A 1 122 ? 5.861 -7.827 -9.940 1.00 89.69 122 ILE A N 1
ATOM 995 C CA . ILE A 1 122 ? 6.618 -8.279 -11.108 1.00 89.69 122 ILE A CA 1
ATOM 996 C C . ILE A 1 122 ? 7.022 -9.747 -10.958 1.00 89.69 122 ILE A C 1
ATOM 998 O O . ILE A 1 122 ? 7.640 -10.149 -9.970 1.00 89.69 122 ILE A O 1
ATOM 1002 N N . TYR A 1 123 ? 6.795 -10.536 -12.011 1.00 90.00 123 TYR A N 1
ATOM 1003 C CA . TYR A 1 123 ? 7.367 -11.875 -12.139 1.00 90.00 123 TYR A CA 1
ATOM 1004 C C . TYR A 1 123 ? 8.888 -11.835 -11.951 1.00 90.00 123 TYR A C 1
ATOM 1006 O O . TYR A 1 123 ? 9.620 -11.318 -12.797 1.00 90.00 123 TYR A O 1
ATOM 1014 N N . ALA A 1 124 ? 9.378 -12.435 -10.864 1.00 87.19 124 ALA A N 1
ATOM 1015 C CA . ALA A 1 124 ? 10.793 -12.381 -10.490 1.00 87.19 124 ALA A CA 1
ATOM 1016 C C . ALA A 1 124 ? 11.738 -12.883 -11.599 1.00 87.19 124 ALA A C 1
ATOM 1018 O O . ALA A 1 124 ? 12.859 -12.399 -11.717 1.00 87.19 124 ALA A O 1
ATOM 1019 N N . SER A 1 125 ? 11.280 -13.803 -12.458 1.00 91.94 125 SER A N 1
ATOM 1020 C CA . SER A 1 125 ? 12.044 -14.307 -13.607 1.00 91.94 125 SER A CA 1
ATOM 1021 C C . SER A 1 125 ? 12.312 -13.266 -14.698 1.00 91.94 125 SER A C 1
ATOM 1023 O O . SER A 1 125 ? 13.187 -13.484 -15.531 1.00 91.94 125 SER A O 1
ATOM 1025 N N . PHE A 1 126 ? 11.567 -12.158 -14.730 1.00 92.38 126 PHE A N 1
ATOM 1026 C CA . PHE A 1 126 ? 11.817 -11.045 -15.652 1.00 92.38 126 PHE A CA 1
ATOM 1027 C C . PHE A 1 126 ? 12.923 -10.107 -15.163 1.00 92.38 126 PHE A C 1
ATOM 1029 O O . PHE A 1 126 ? 13.385 -9.254 -15.921 1.00 92.38 126 PHE A O 1
ATOM 1036 N N . LEU A 1 127 ? 13.368 -10.259 -13.916 1.00 93.31 127 LEU A N 1
ATOM 1037 C CA . LEU A 1 127 ? 14.355 -9.389 -13.297 1.00 93.31 127 LEU A CA 1
ATOM 1038 C C . LEU A 1 127 ? 15.703 -10.100 -13.162 1.00 93.31 127 LEU A C 1
ATOM 1040 O O . LEU A 1 127 ? 15.790 -11.281 -12.835 1.00 93.31 127 LEU A O 1
ATOM 1044 N N . GLY A 1 128 ? 16.786 -9.351 -13.377 1.00 94.62 128 GLY A N 1
ATOM 1045 C CA . GLY A 1 128 ? 18.113 -9.773 -12.929 1.00 94.62 128 GLY A CA 1
ATOM 1046 C C . GLY A 1 128 ? 18.252 -9.641 -11.408 1.00 94.62 128 GLY A C 1
ATOM 1047 O O . GLY A 1 128 ? 17.420 -9.007 -10.759 1.00 94.62 128 GLY A O 1
ATOM 1048 N N . TYR A 1 129 ? 19.347 -10.161 -10.843 1.00 93.38 129 TYR A N 1
ATOM 1049 C CA . TYR A 1 129 ? 19.619 -10.103 -9.396 1.00 93.38 129 TYR A CA 1
ATOM 1050 C C . TYR A 1 129 ? 19.472 -8.689 -8.807 1.00 93.38 129 TYR A C 1
ATOM 1052 O O . TYR A 1 129 ? 18.800 -8.496 -7.799 1.00 93.38 129 TYR A O 1
ATOM 1060 N N . GLU A 1 130 ? 20.019 -7.680 -9.487 1.00 95.31 130 GLU A N 1
ATOM 1061 C CA . GLU A 1 130 ? 19.897 -6.280 -9.064 1.00 95.31 130 GLU A CA 1
ATOM 1062 C C . GLU A 1 130 ? 18.496 -5.690 -9.267 1.00 95.31 130 GLU A C 1
ATOM 1064 O O . GLU A 1 130 ? 18.118 -4.751 -8.571 1.00 95.31 130 GLU A O 1
ATOM 1069 N N . GLY A 1 131 ? 17.709 -6.229 -10.201 1.00 94.31 131 GLY A N 1
ATOM 1070 C CA . GLY A 1 131 ? 16.325 -5.807 -10.409 1.00 94.31 131 GLY A CA 1
ATOM 1071 C C . GLY A 1 131 ? 15.468 -6.101 -9.181 1.00 94.31 131 GLY A C 1
ATOM 1072 O O . GLY A 1 131 ? 14.723 -5.231 -8.740 1.00 94.31 131 GLY A O 1
ATOM 1073 N N . ILE A 1 132 ? 15.658 -7.276 -8.572 1.00 92.94 132 ILE A N 1
ATOM 1074 C CA . ILE A 1 132 ? 14.951 -7.673 -7.347 1.00 92.94 132 ILE A CA 1
ATOM 1075 C C . ILE A 1 132 ? 15.292 -6.730 -6.187 1.00 92.94 132 ILE A C 1
ATOM 1077 O O . ILE A 1 132 ? 14.389 -6.246 -5.514 1.00 92.94 132 ILE A O 1
ATOM 1081 N N . ASN A 1 133 ? 16.571 -6.394 -5.986 1.00 93.19 133 ASN A N 1
ATOM 1082 C CA . ASN A 1 133 ? 16.972 -5.442 -4.941 1.00 93.19 133 ASN A CA 1
ATOM 1083 C C . ASN A 1 133 ? 16.322 -4.062 -5.143 1.00 93.19 133 ASN A C 1
ATOM 1085 O O . ASN A 1 133 ? 15.864 -3.433 -4.190 1.00 93.19 133 ASN A O 1
ATOM 1089 N N . ARG A 1 134 ? 16.260 -3.596 -6.396 1.00 95.44 134 ARG A N 1
ATOM 1090 C CA . ARG A 1 134 ? 15.722 -2.273 -6.747 1.00 95.44 134 ARG A CA 1
ATOM 1091 C C . ARG A 1 134 ? 14.206 -2.177 -6.627 1.00 95.44 134 ARG A C 1
ATOM 1093 O O . ARG A 1 134 ? 13.717 -1.062 -6.453 1.00 95.44 134 ARG A O 1
ATOM 1100 N N . LEU A 1 135 ? 13.477 -3.297 -6.658 1.00 95.25 135 LEU A N 1
ATOM 1101 C CA . LEU A 1 135 ? 12.028 -3.303 -6.423 1.00 95.25 135 LEU A CA 1
ATOM 1102 C C . LEU A 1 135 ? 11.656 -2.659 -5.085 1.00 95.25 135 LEU A C 1
ATOM 1104 O O . LEU A 1 135 ? 10.593 -2.062 -4.986 1.00 95.25 135 LEU A O 1
ATOM 1108 N N . LEU A 1 136 ? 12.521 -2.757 -4.074 1.00 95.81 136 LEU A N 1
ATOM 1109 C CA . LEU A 1 136 ? 12.241 -2.277 -2.719 1.00 95.81 136 LEU A CA 1
ATOM 1110 C C . LEU A 1 136 ? 12.651 -0.813 -2.490 1.00 95.81 136 LEU A C 1
ATOM 1112 O O . LEU A 1 136 ? 12.281 -0.213 -1.482 1.00 95.81 136 LEU A O 1
ATOM 1116 N N . TYR A 1 137 ? 13.419 -0.211 -3.406 1.00 96.75 137 TYR A N 1
ATOM 1117 C CA . TYR A 1 137 ? 13.939 1.150 -3.222 1.00 96.75 137 TYR A CA 1
ATOM 1118 C C . TYR A 1 137 ? 12.829 2.208 -3.140 1.00 96.75 137 TYR A C 1
ATOM 1120 O O . TYR A 1 137 ? 12.928 3.090 -2.287 1.00 96.75 137 TYR A O 1
ATOM 1128 N N . PRO A 1 138 ? 11.755 2.146 -3.956 1.00 96.62 138 PRO A N 1
ATOM 1129 C CA . PRO A 1 138 ? 10.633 3.065 -3.806 1.00 96.62 138 PRO A CA 1
ATOM 1130 C C . PRO A 1 138 ? 9.950 2.957 -2.439 1.00 96.62 138 PRO A C 1
ATOM 1132 O O . PRO A 1 138 ? 9.568 3.985 -1.890 1.00 96.62 138 PRO A O 1
ATOM 1135 N N . GLY A 1 139 ? 9.828 1.748 -1.879 1.00 96.44 139 GLY A N 1
ATOM 1136 C CA . GLY A 1 139 ? 9.276 1.548 -0.538 1.00 96.44 139 GLY A CA 1
ATOM 1137 C C . GLY A 1 139 ? 10.151 2.190 0.530 1.00 96.44 139 GLY A C 1
ATOM 1138 O O . GLY A 1 139 ? 9.649 2.933 1.370 1.00 96.44 139 GLY A O 1
ATOM 1139 N N . LYS A 1 140 ? 11.475 2.015 0.418 1.00 97.00 140 LYS A N 1
ATOM 1140 C CA . LYS A 1 140 ? 12.430 2.682 1.310 1.00 97.00 140 LYS A CA 1
ATOM 1141 C C . LYS A 1 140 ? 12.325 4.208 1.245 1.00 97.00 140 LYS A C 1
ATOM 1143 O O . LYS A 1 140 ? 12.336 4.868 2.275 1.00 97.00 140 LYS A O 1
ATOM 1148 N N . GLN A 1 141 ? 12.175 4.763 0.043 1.00 96.75 141 GLN A N 1
ATOM 1149 C CA . GLN A 1 141 ? 12.000 6.204 -0.146 1.00 96.75 141 GLN A CA 1
ATOM 1150 C C . GLN A 1 141 ? 10.732 6.730 0.546 1.00 96.75 141 GLN A C 1
ATOM 1152 O O . GLN A 1 141 ? 10.762 7.813 1.127 1.00 96.75 141 GLN A O 1
ATOM 1157 N N . ILE A 1 142 ? 9.618 5.995 0.463 1.00 96.06 142 ILE A N 1
ATOM 1158 C CA . ILE A 1 142 ? 8.367 6.373 1.133 1.00 96.06 142 ILE A CA 1
ATOM 1159 C C . ILE A 1 142 ? 8.541 6.342 2.654 1.00 96.06 142 ILE A C 1
ATOM 1161 O O . ILE A 1 142 ? 8.185 7.324 3.297 1.00 96.06 142 ILE A O 1
ATOM 1165 N N . GLU A 1 143 ? 9.144 5.281 3.201 1.00 95.06 143 GLU A N 1
ATOM 1166 C CA . GLU A 1 143 ? 9.443 5.152 4.640 1.00 95.06 143 GLU A CA 1
ATOM 1167 C C . GLU A 1 143 ? 10.315 6.308 5.163 1.00 95.06 143 GLU A C 1
ATOM 1169 O O . GLU A 1 143 ? 10.139 6.776 6.279 1.00 95.06 143 GLU A O 1
ATOM 1174 N N . GLU A 1 144 ? 11.270 6.793 4.368 1.00 96.19 144 GLU A N 1
ATOM 1175 C CA . GLU A 1 144 ? 12.118 7.930 4.755 1.00 96.19 144 GLU A CA 1
ATOM 1176 C C . GLU A 1 144 ? 11.395 9.284 4.678 1.00 96.19 144 GLU A C 1
ATOM 1178 O O . GLU A 1 144 ? 11.861 10.263 5.264 1.00 96.19 144 GLU A O 1
ATOM 1183 N N . THR A 1 145 ? 10.290 9.362 3.933 1.00 94.69 145 THR A N 1
ATOM 1184 C CA . THR A 1 145 ? 9.576 10.617 3.660 1.00 94.69 145 THR A CA 1
ATOM 1185 C C . THR A 1 145 ? 8.422 10.872 4.636 1.00 94.69 145 THR A C 1
ATOM 1187 O O . THR A 1 145 ? 8.144 12.038 4.926 1.00 94.69 145 THR A O 1
ATOM 1190 N N . TYR A 1 146 ? 7.750 9.823 5.121 1.00 92.81 146 TYR A N 1
ATOM 1191 C CA . TYR A 1 146 ? 6.502 9.896 5.895 1.00 92.81 146 TYR A CA 1
ATOM 1192 C C . TYR A 1 146 ? 6.573 9.085 7.189 1.00 92.81 146 TYR A C 1
ATOM 1194 O O . TYR A 1 146 ? 6.014 9.565 8.204 1.00 92.81 146 TYR A O 1
#

Foldseek 3Di:
DVVVVVVVVVVVVVVVPDPPPPPCPPPCPDDPPPDPDDDDADEDDDDQPPPDPNVVSLVVLQVVLVVLLVVVVVDVQAAYEAEELCSVVSNVVPDPDVVVVVSSVVCCVVRRYHYDQFHHDDDCVVDDPVRVVVRRVSSVVVVVVD

Secondary structure (DSSP, 8-state):
-HHHHHHHHHHHHHHTTS-----------S-S---------EE----TTTSS-HHHHHHHHHHHHHHHHHHHHH-TT--EEE--HHHHHHHHHH---HHHHHHHHHHHHTTSEEE-SSSS---GGGS-HHHHHHHTHHHHHHHHH-

Radius of gyration: 32.23 Å; chains: 1; bounding box: 37×107×41 Å